Protein AF-A0A6M4WV58-F1 (afdb_monomer_lite)

pLDDT: mean 82.74, std 17.9, range [45.38, 98.31]

Radius of gyration: 35.94 Å; chains: 1; bounding box: 81×34×78 Å

Structure (mmCIF, N/CA/C/O backbone):
data_AF-A0A6M4WV58-F1
#
_entry.id   AF-A0A6M4WV58-F1
#
loop_
_atom_site.group_PDB
_atom_site.id
_atom_site.type_symbol
_atom_site.label_atom_id
_atom_site.label_alt_id
_atom_site.label_comp_id
_atom_site.label_asym_id
_atom_site.label_entity_id
_atom_site.label_seq_id
_atom_site.pdbx_PDB_ins_code
_atom_site.Cartn_x
_atom_site.Cartn_y
_atom_site.Cartn_z
_atom_site.occupancy
_atom_site.B_iso_or_equiv
_atom_site.auth_seq_id
_atom_site.auth_comp_id
_atom_site.auth_asym_id
_atom_site.auth_atom_id
_atom_site.pdbx_PDB_model_num
ATOM 1 N N . MET A 1 1 ? -5.390 -10.678 3.824 1.00 73.06 1 MET A N 1
ATOM 2 C CA . MET A 1 1 ? -6.087 -10.400 5.102 1.00 73.06 1 MET A CA 1
ATOM 3 C C . MET A 1 1 ? -5.179 -10.825 6.252 1.00 73.06 1 MET A C 1
ATOM 5 O O . MET A 1 1 ? -4.679 -11.940 6.209 1.00 73.06 1 MET A O 1
ATOM 9 N N . ASN A 1 2 ? -4.889 -9.953 7.223 1.00 91.56 2 ASN A N 1
ATOM 10 C CA . ASN A 1 2 ? -3.971 -10.283 8.324 1.00 91.56 2 ASN A CA 1
ATOM 11 C C . ASN A 1 2 ? -4.730 -11.006 9.450 1.00 91.56 2 ASN A C 1
ATOM 13 O O . ASN A 1 2 ? -5.353 -10.365 10.295 1.00 91.56 2 ASN A O 1
ATOM 17 N N . THR A 1 3 ? -4.678 -12.338 9.447 1.00 95.31 3 THR A N 1
ATOM 18 C CA . THR A 1 3 ? -5.423 -13.211 10.372 1.00 95.31 3 THR A CA 1
ATOM 19 C C . THR A 1 3 ? -5.111 -12.942 11.843 1.00 95.31 3 THR A C 1
ATOM 21 O O . THR A 1 3 ? -6.012 -12.988 12.674 1.00 95.31 3 THR A O 1
ATOM 24 N N . LYS A 1 4 ? -3.867 -12.573 12.176 1.00 94.69 4 LYS A N 1
ATOM 25 C CA . LYS A 1 4 ? -3.471 -12.242 13.554 1.00 94.69 4 LYS A CA 1
ATOM 26 C C . LYS A 1 4 ? -4.193 -10.997 14.070 1.00 94.69 4 LYS A C 1
ATOM 28 O O . LYS A 1 4 ? -4.745 -11.025 15.166 1.00 94.69 4 LYS A O 1
ATOM 33 N N . ARG A 1 5 ? -4.234 -9.920 13.272 1.00 93.81 5 ARG A N 1
ATOM 34 C CA . ARG A 1 5 ? -4.943 -8.681 13.651 1.00 93.81 5 ARG A CA 1
ATOM 35 C C . ARG A 1 5 ? -6.447 -8.914 13.768 1.00 93.81 5 ARG A C 1
ATOM 37 O O . ARG A 1 5 ? -7.058 -8.416 14.704 1.00 93.81 5 ARG A O 1
ATOM 44 N N . VAL A 1 6 ? -7.022 -9.711 12.866 1.00 94.56 6 VAL A N 1
ATOM 45 C CA . VAL A 1 6 ? -8.449 -10.068 12.908 1.00 94.56 6 VAL A CA 1
ATOM 46 C C . VAL A 1 6 ? -8.788 -10.855 14.179 1.00 94.56 6 VAL A C 1
ATOM 48 O O . VAL A 1 6 ? -9.727 -10.492 14.879 1.00 94.56 6 VAL A O 1
ATOM 51 N N . ASN A 1 7 ? -7.991 -11.865 14.537 1.00 96.50 7 ASN A N 1
ATOM 52 C CA . ASN A 1 7 ? -8.215 -12.650 15.757 1.00 96.50 7 ASN A CA 1
ATOM 53 C C . ASN A 1 7 ? -8.036 -11.809 17.028 1.00 96.50 7 ASN A C 1
ATOM 55 O O . ASN A 1 7 ? -8.808 -11.948 17.974 1.00 96.50 7 ASN A O 1
ATOM 59 N N . SER A 1 8 ? -7.056 -10.902 17.036 1.00 96.12 8 SER A N 1
ATOM 60 C CA . SER A 1 8 ? -6.869 -9.949 18.134 1.00 96.12 8 SER A CA 1
ATOM 61 C C . SER A 1 8 ? -8.098 -9.048 18.309 1.00 96.12 8 SER A C 1
ATOM 63 O O . SER A 1 8 ? -8.574 -8.878 19.427 1.00 96.12 8 SER A O 1
ATOM 65 N N . ALA A 1 9 ? -8.658 -8.524 17.212 1.00 96.38 9 ALA A N 1
ATOM 66 C CA . ALA A 1 9 ? -9.849 -7.677 17.256 1.00 96.38 9 ALA A CA 1
ATOM 67 C C . ALA A 1 9 ? -11.069 -8.463 17.746 1.00 96.38 9 ALA A C 1
ATOM 69 O O . ALA A 1 9 ? -11.824 -7.971 18.581 1.00 96.38 9 ALA A O 1
ATOM 70 N N . ALA A 1 10 ? -11.225 -9.708 17.286 1.00 97.12 10 ALA A N 1
ATOM 71 C CA . ALA A 1 10 ? -12.286 -10.599 17.744 1.00 97.12 10 ALA A CA 1
ATOM 72 C C . ALA A 1 10 ? -12.219 -10.841 19.262 1.00 97.12 10 ALA A C 1
ATOM 74 O O . ALA A 1 10 ? -13.253 -10.813 19.924 1.00 97.12 10 ALA A O 1
ATOM 75 N N . GLY A 1 11 ? -11.016 -11.007 19.825 1.00 97.50 11 GLY A N 1
ATOM 76 C CA . GLY A 1 11 ? -10.819 -11.134 21.271 1.00 97.50 11 GLY A CA 1
ATOM 77 C C . GLY A 1 11 ? -11.254 -9.888 22.050 1.00 97.50 11 GLY A C 1
ATOM 78 O O . GLY A 1 11 ? -11.970 -10.009 23.043 1.00 97.50 11 GLY A O 1
ATOM 79 N N . VAL A 1 12 ? -10.886 -8.693 21.574 1.00 97.00 12 VAL A N 1
ATOM 80 C CA . VAL A 1 12 ? -11.294 -7.416 22.194 1.00 97.00 12 VAL A CA 1
ATOM 81 C C . VAL A 1 12 ? -12.811 -7.232 22.132 1.00 97.00 12 VAL A C 1
ATOM 83 O O . VAL A 1 12 ? -13.432 -6.877 23.133 1.00 97.00 12 VAL A O 1
ATOM 86 N N . ILE A 1 13 ? -13.423 -7.522 20.982 1.00 97.12 13 ILE A N 1
ATOM 87 C CA . ILE A 1 13 ? -14.877 -7.430 20.797 1.00 97.12 13 ILE A CA 1
ATOM 88 C C . ILE A 1 13 ? -15.595 -8.412 21.724 1.00 97.12 13 ILE A C 1
ATOM 90 O O . ILE A 1 13 ? -16.524 -8.012 22.422 1.00 97.12 13 ILE A O 1
ATOM 94 N N . LEU A 1 14 ? -15.150 -9.671 21.784 1.00 97.62 14 LEU A N 1
ATOM 95 C CA . LEU A 1 14 ? -15.734 -10.678 22.669 1.00 97.62 14 LEU A CA 1
ATOM 96 C C . LEU A 1 14 ? -15.646 -10.245 24.138 1.00 97.62 14 LEU A C 1
ATOM 98 O O . LEU A 1 14 ? -16.644 -10.315 24.849 1.00 97.62 14 LEU A O 1
ATOM 102 N N . ALA A 1 15 ? -14.490 -9.744 24.581 1.00 97.06 15 ALA A N 1
ATOM 103 C CA . ALA A 1 15 ? -14.300 -9.256 25.947 1.00 97.06 15 ALA A CA 1
ATOM 104 C C . ALA A 1 15 ? -15.172 -8.030 26.281 1.00 97.06 15 ALA A C 1
ATOM 106 O O . ALA A 1 15 ? -15.632 -7.880 27.411 1.00 97.06 15 ALA A O 1
ATOM 107 N N . ALA A 1 16 ? -15.424 -7.147 25.313 1.00 96.31 16 ALA A N 1
ATOM 108 C CA . ALA A 1 16 ? -16.336 -6.022 25.498 1.00 96.31 16 ALA A CA 1
ATOM 109 C C . ALA A 1 16 ? -17.808 -6.479 25.538 1.00 96.31 16 ALA A C 1
ATOM 111 O O . ALA A 1 16 ? -18.593 -5.976 26.345 1.00 96.31 16 ALA A O 1
ATOM 112 N N . LEU A 1 17 ? -18.180 -7.464 24.713 1.00 96.19 17 LEU A N 1
ATOM 113 C CA . LEU A 1 17 ? -19.523 -8.047 24.696 1.00 96.19 17 LEU A CA 1
ATOM 114 C C . LEU A 1 17 ? -19.849 -8.794 25.995 1.00 96.19 17 LEU A C 1
ATOM 116 O O . LEU A 1 17 ? -20.953 -8.639 26.509 1.00 96.19 17 LEU A O 1
ATOM 120 N N . THR A 1 18 ? -18.901 -9.537 26.579 1.00 97.69 18 THR A N 1
ATOM 121 C CA . THR A 1 18 ? -19.110 -10.214 27.877 1.00 97.69 18 THR A CA 1
ATOM 122 C C . THR A 1 18 ? -19.324 -9.234 29.033 1.00 97.69 18 THR A C 1
ATOM 124 O O . THR A 1 18 ? -19.938 -9.589 30.035 1.00 97.69 18 THR A O 1
ATOM 127 N N . GLN A 1 19 ? -18.878 -7.984 28.885 1.00 96.69 19 GLN A N 1
ATOM 128 C CA . GLN A 1 19 ? -19.147 -6.885 29.816 1.00 96.69 19 GLN A CA 1
ATOM 129 C C . GLN A 1 19 ? -20.452 -6.125 29.506 1.00 96.69 19 GLN A C 1
ATOM 131 O O . GLN A 1 19 ? -20.681 -5.061 30.081 1.00 96.69 19 GLN A O 1
ATOM 136 N N . ASN A 1 20 ? -21.295 -6.621 28.591 1.00 94.06 20 ASN A N 1
ATOM 137 C CA . ASN A 1 20 ? -22.515 -5.954 28.116 1.00 94.06 20 ASN A CA 1
ATOM 138 C C . ASN A 1 20 ? -22.274 -4.516 27.610 1.00 94.06 20 ASN A C 1
ATOM 140 O O . ASN A 1 20 ? -23.096 -3.619 27.816 1.00 94.06 20 ASN A O 1
ATOM 144 N N . ARG A 1 21 ? -21.131 -4.259 26.957 1.00 94.38 21 ARG A N 1
ATOM 145 C CA . ARG A 1 21 ? -20.843 -2.940 26.374 1.00 94.38 21 ARG A CA 1
ATOM 146 C C . ARG A 1 21 ? -21.703 -2.691 25.134 1.00 94.38 21 ARG A C 1
ATOM 148 O O . ARG A 1 21 ? -21.937 -3.584 24.325 1.00 94.38 21 ARG A O 1
ATOM 155 N N . THR A 1 22 ? -22.128 -1.441 24.960 1.00 97.00 22 THR A N 1
ATOM 156 C CA . THR A 1 22 ? -22.790 -0.975 23.735 1.00 97.00 22 THR A CA 1
ATOM 157 C C . THR A 1 22 ? -21.797 -0.899 22.573 1.00 97.00 22 THR A C 1
ATOM 159 O O . THR A 1 22 ? -20.582 -0.932 22.777 1.00 97.00 22 THR A O 1
ATOM 162 N N . ALA A 1 23 ? -22.296 -0.712 21.348 1.00 96.50 23 ALA A N 1
ATOM 163 C CA . ALA A 1 23 ? -21.452 -0.521 20.166 1.00 96.50 23 ALA A CA 1
ATOM 164 C C . ALA A 1 23 ? -20.413 0.605 20.343 1.00 96.50 23 ALA A C 1
ATOM 166 O O . ALA A 1 23 ? -19.254 0.438 19.971 1.00 96.50 23 ALA A O 1
ATOM 167 N N . ALA A 1 24 ? -20.793 1.715 20.987 1.00 96.69 24 ALA A N 1
ATOM 168 C CA . ALA A 1 24 ? -19.869 2.805 21.302 1.00 96.69 24 ALA A CA 1
ATOM 169 C C . ALA A 1 24 ? -18.756 2.364 22.271 1.00 96.69 24 ALA A C 1
ATOM 171 O O . ALA A 1 24 ? -17.594 2.710 22.081 1.00 96.69 24 ALA A O 1
ATOM 172 N N . GLY A 1 25 ? -19.089 1.549 23.278 1.00 96.56 25 GLY A N 1
ATOM 173 C CA . GLY A 1 25 ? -18.101 0.984 24.199 1.00 96.56 25 GLY A CA 1
ATOM 174 C C . GLY A 1 25 ? -17.128 0.020 23.515 1.00 96.56 25 GLY A C 1
ATOM 175 O O . GLY A 1 25 ? -15.944 0.018 23.837 1.00 96.56 25 GLY A O 1
ATOM 176 N N . ILE A 1 26 ? -17.603 -0.758 22.539 1.00 97.19 26 ILE A N 1
ATOM 177 C CA . ILE A 1 26 ? -16.754 -1.640 21.724 1.00 97.19 26 ILE A CA 1
ATOM 178 C C . ILE A 1 26 ? -15.812 -0.813 20.840 1.00 97.19 26 ILE A C 1
ATOM 180 O O . ILE A 1 26 ? -14.623 -1.116 20.772 1.00 97.19 26 ILE A O 1
ATOM 184 N N . ALA A 1 27 ? -16.316 0.248 20.203 1.00 94.75 27 ALA A N 1
ATOM 185 C CA . ALA A 1 27 ? -15.492 1.152 19.402 1.00 94.75 27 ALA A CA 1
ATOM 186 C C . ALA A 1 27 ? -14.380 1.798 20.246 1.00 94.75 27 ALA A C 1
ATOM 188 O O . ALA A 1 27 ? -13.221 1.766 19.845 1.00 94.75 27 ALA A O 1
ATOM 189 N N . LEU A 1 28 ? -14.704 2.277 21.453 1.00 95.50 28 LEU A N 1
ATOM 190 C CA . LEU A 1 28 ? -13.710 2.802 22.398 1.00 95.50 28 LEU A CA 1
ATOM 191 C C . LEU A 1 28 ? -12.690 1.742 22.833 1.00 95.50 28 LEU A C 1
ATOM 193 O O . LEU A 1 28 ? -11.507 2.048 22.942 1.00 95.50 28 LEU A O 1
ATOM 197 N N . ALA A 1 29 ? -13.116 0.496 23.062 1.00 96.25 29 ALA A N 1
ATOM 198 C CA . ALA A 1 29 ? -12.200 -0.588 23.407 1.00 96.25 29 ALA A CA 1
ATOM 199 C C . ALA A 1 29 ? -11.210 -0.874 22.263 1.00 96.25 29 ALA A C 1
ATOM 201 O O . ALA A 1 29 ? -10.010 -1.001 22.506 1.00 96.25 29 ALA A O 1
ATOM 202 N N . LEU A 1 30 ? -11.685 -0.912 21.016 1.00 96.00 30 LEU A N 1
ATOM 203 C CA . LEU A 1 30 ? -10.839 -1.099 19.833 1.00 96.00 30 LEU A CA 1
ATOM 204 C C . LEU A 1 30 ? -9.891 0.083 19.595 1.00 96.00 30 LEU A C 1
ATOM 206 O O . LEU A 1 30 ? -8.729 -0.138 19.249 1.00 96.00 30 LEU A O 1
ATOM 210 N N . GLU A 1 31 ? -10.362 1.310 19.819 1.00 93.56 31 GLU A N 1
ATOM 211 C CA . GLU A 1 31 ? -9.540 2.523 19.776 1.00 93.56 31 GLU A CA 1
ATOM 212 C C . GLU A 1 31 ? -8.437 2.471 20.844 1.00 93.56 31 GLU A C 1
ATOM 214 O O . GLU A 1 31 ? -7.262 2.652 20.539 1.00 93.56 31 GLU A O 1
ATOM 219 N N . SER A 1 32 ? -8.787 2.117 22.087 1.00 94.06 32 SER A N 1
ATOM 220 C CA . SER A 1 32 ? -7.827 1.999 23.196 1.00 94.06 32 SER A CA 1
ATOM 221 C C . SER A 1 32 ? -6.786 0.898 22.979 1.00 94.06 32 SER A C 1
ATOM 223 O O . SER A 1 32 ? -5.643 1.024 23.408 1.00 94.06 32 SER A O 1
ATOM 225 N N . ALA A 1 33 ? -7.162 -0.160 22.258 1.00 95.06 33 ALA A N 1
ATOM 226 C CA . ALA A 1 33 ? -6.265 -1.223 21.824 1.00 95.06 33 ALA A CA 1
ATOM 227 C C . ALA A 1 33 ? -5.472 -0.856 20.551 1.00 95.06 33 ALA A C 1
ATOM 229 O O . ALA A 1 33 ? -4.774 -1.710 20.003 1.00 95.06 33 ALA A O 1
ATOM 230 N N . GLN A 1 34 ? -5.595 0.387 20.063 1.00 93.31 34 GLN A N 1
ATOM 231 C CA . GLN A 1 34 ? -4.933 0.917 18.865 1.00 93.31 34 GLN A CA 1
ATOM 232 C C . GLN A 1 34 ? -5.171 0.044 17.622 1.00 93.31 34 GLN A C 1
ATOM 234 O O . GLN A 1 34 ? -4.296 -0.156 16.772 1.00 93.31 34 GLN A O 1
ATOM 239 N N . MET A 1 35 ? -6.368 -0.541 17.535 1.00 94.12 35 MET A N 1
ATOM 240 C CA . MET A 1 35 ? -6.749 -1.446 16.451 1.00 94.12 35 MET A CA 1
ATOM 241 C C . MET A 1 35 ? -7.453 -0.731 15.303 1.00 94.12 35 MET A C 1
ATOM 243 O O . MET A 1 35 ? -7.531 -1.284 14.203 1.00 94.12 35 MET A O 1
ATOM 247 N N . LEU A 1 36 ? -7.956 0.474 15.558 1.00 92.19 36 LEU A N 1
ATOM 248 C CA . LEU A 1 36 ? -8.566 1.328 14.554 1.00 92.19 36 LEU A CA 1
ATOM 249 C C . LEU A 1 36 ? -7.498 2.198 13.889 1.00 92.19 36 LEU A C 1
ATOM 251 O O . LEU A 1 36 ? -6.465 2.527 14.467 1.00 92.19 36 LEU A O 1
ATOM 255 N N . MET A 1 37 ? -7.733 2.507 12.620 1.00 92.69 37 MET A N 1
ATOM 256 C CA . MET A 1 37 ? -6.905 3.425 11.853 1.00 92.69 37 MET A CA 1
ATOM 257 C C . MET A 1 37 ? -7.527 4.813 11.950 1.00 92.69 37 MET A C 1
ATOM 259 O O . MET A 1 37 ? -8.738 4.939 11.767 1.00 92.69 37 MET A O 1
ATOM 263 N N . SER A 1 38 ? -6.709 5.837 12.205 1.00 92.00 38 SER A N 1
ATOM 264 C CA . SER A 1 38 ? -7.199 7.216 12.196 1.00 92.00 38 SER A CA 1
ATOM 265 C C . SER A 1 38 ? -7.661 7.605 10.783 1.00 92.00 38 SER A C 1
ATOM 267 O O . SER A 1 38 ? -7.110 7.095 9.796 1.00 92.00 38 SER A O 1
ATOM 269 N N . PRO A 1 39 ? -8.656 8.497 10.648 1.00 91.44 39 PRO A N 1
ATOM 270 C CA . PRO A 1 39 ? -9.123 8.940 9.337 1.00 91.44 39 PRO A CA 1
ATOM 271 C C . PRO A 1 39 ? -8.008 9.613 8.521 1.00 91.44 39 PRO A C 1
ATOM 273 O O . PRO A 1 39 ? -7.938 9.419 7.310 1.00 91.44 39 PRO A O 1
ATOM 276 N N . GLU A 1 40 ? -7.083 10.319 9.173 1.00 93.69 40 GLU A N 1
ATOM 277 C CA . GLU A 1 40 ? -5.913 10.933 8.534 1.00 93.69 40 GLU A CA 1
ATOM 278 C C . GLU A 1 40 ? -4.983 9.864 7.954 1.00 93.69 40 GLU A C 1
ATOM 280 O O . GLU A 1 40 ? -4.588 9.945 6.793 1.00 93.69 40 GLU A O 1
ATOM 285 N N . THR A 1 41 ? -4.698 8.815 8.733 1.00 94.12 41 THR A N 1
ATOM 286 C CA . THR A 1 41 ? -3.854 7.694 8.293 1.00 94.12 41 THR A CA 1
ATOM 287 C C . THR A 1 41 ? -4.492 6.954 7.114 1.00 94.12 41 THR A C 1
ATOM 289 O O . THR A 1 41 ? -3.806 6.539 6.178 1.00 94.12 41 THR A O 1
ATOM 292 N N . ALA A 1 42 ? -5.816 6.780 7.144 1.00 93.00 42 ALA A N 1
ATOM 293 C CA . ALA A 1 42 ? -6.551 6.148 6.055 1.00 93.00 42 ALA A CA 1
ATOM 294 C C . ALA A 1 42 ? -6.482 6.981 4.764 1.00 93.00 42 ALA A C 1
ATOM 296 O O . ALA A 1 42 ? -6.193 6.425 3.702 1.00 93.00 42 ALA A O 1
ATOM 297 N N . ALA A 1 43 ? -6.677 8.301 4.864 1.00 95.69 43 ALA A N 1
ATOM 298 C CA . ALA A 1 43 ? -6.578 9.225 3.735 1.00 95.69 43 ALA A CA 1
ATOM 299 C C . ALA A 1 43 ? -5.156 9.275 3.150 1.00 95.69 43 ALA A C 1
ATOM 301 O O . ALA A 1 43 ? -4.975 9.271 1.931 1.00 95.69 43 ALA A O 1
ATOM 302 N N . GLU A 1 44 ? -4.128 9.264 4.001 1.00 97.31 44 GLU A N 1
ATOM 303 C CA . GLU A 1 44 ? -2.736 9.220 3.553 1.00 97.31 44 GLU A CA 1
ATOM 304 C C . GLU A 1 44 ? -2.420 7.916 2.809 1.00 97.31 44 GLU A C 1
ATOM 306 O O . GLU A 1 44 ? -1.822 7.944 1.733 1.00 97.31 44 GLU A O 1
ATOM 311 N N . LEU A 1 45 ? -2.881 6.767 3.315 1.00 96.44 45 LEU A N 1
ATOM 312 C CA . LEU A 1 45 ? -2.716 5.489 2.619 1.00 96.44 45 LEU A CA 1
ATOM 313 C C . LEU A 1 45 ? -3.413 5.460 1.260 1.00 96.44 45 LEU A C 1
ATOM 315 O O . LEU A 1 45 ? -2.894 4.850 0.324 1.00 96.44 45 LEU A O 1
ATOM 319 N N . GLU A 1 46 ? -4.584 6.080 1.141 1.00 97.25 46 GLU A N 1
ATOM 320 C CA . GLU A 1 46 ? -5.276 6.214 -0.139 1.00 97.25 46 GLU A CA 1
ATOM 321 C C . GLU A 1 46 ? -4.459 7.057 -1.124 1.00 97.25 46 GLU A C 1
ATOM 323 O O . GLU A 1 46 ? -4.192 6.607 -2.242 1.00 97.25 46 GLU A O 1
ATOM 328 N N . LYS A 1 47 ? -3.963 8.219 -0.680 1.00 97.56 47 LYS A N 1
ATOM 329 C CA . LYS A 1 47 ? -3.087 9.083 -1.479 1.00 97.56 47 LYS A CA 1
ATOM 330 C C . LYS A 1 47 ? -1.829 8.343 -1.945 1.00 97.56 47 LYS A C 1
ATOM 332 O O . LYS A 1 47 ? -1.518 8.354 -3.135 1.00 97.56 47 LYS A O 1
ATOM 337 N N . LEU A 1 48 ? -1.145 7.646 -1.038 1.00 97.94 48 LEU A N 1
ATOM 338 C CA . LEU A 1 48 ? 0.062 6.876 -1.357 1.00 97.94 48 LEU A CA 1
ATOM 339 C C . LEU A 1 48 ? -0.223 5.742 -2.348 1.00 97.94 48 LEU A C 1
ATOM 341 O O . LEU A 1 48 ? 0.587 5.464 -3.230 1.00 97.94 48 LEU A O 1
ATOM 345 N N . ARG A 1 49 ? -1.380 5.078 -2.243 1.00 98.06 49 ARG A N 1
ATOM 346 C CA . ARG A 1 49 ? -1.779 4.045 -3.212 1.00 98.06 49 ARG A CA 1
ATOM 347 C C . ARG A 1 49 ? -2.005 4.627 -4.602 1.00 98.06 49 ARG A C 1
ATOM 349 O O . ARG A 1 49 ? -1.589 3.997 -5.573 1.00 98.06 49 ARG A O 1
ATOM 356 N N . ALA A 1 50 ? -2.629 5.800 -4.694 1.00 98.00 50 ALA A N 1
ATOM 357 C CA . ALA A 1 50 ? -2.817 6.496 -5.962 1.00 98.00 50 ALA A CA 1
ATOM 358 C C . ALA A 1 50 ? -1.469 6.899 -6.585 1.00 98.00 50 ALA A C 1
ATOM 360 O O . ALA A 1 50 ? -1.239 6.648 -7.766 1.00 98.00 50 ALA A O 1
ATOM 361 N N . GLU A 1 51 ? -0.546 7.429 -5.782 1.00 98.31 51 GLU A N 1
ATOM 362 C CA . GLU A 1 51 ? 0.798 7.805 -6.232 1.00 98.31 51 GLU A CA 1
ATOM 363 C C . GLU A 1 51 ? 1.605 6.594 -6.721 1.00 98.31 51 GLU A C 1
ATOM 365 O O . GLU A 1 51 ? 2.166 6.614 -7.814 1.00 98.31 51 GLU A O 1
ATOM 370 N N . VAL A 1 52 ? 1.591 5.482 -5.979 1.00 98.31 52 VAL A N 1
ATOM 371 C CA . VAL A 1 52 ? 2.248 4.236 -6.406 1.00 98.31 52 VAL A CA 1
ATOM 372 C C . VAL A 1 52 ? 1.639 3.693 -7.700 1.00 98.31 52 VAL A C 1
ATOM 374 O O . VAL A 1 52 ? 2.368 3.154 -8.536 1.00 98.31 52 VAL A O 1
ATOM 377 N N . ALA A 1 53 ? 0.321 3.799 -7.880 1.00 98.19 53 ALA A N 1
ATOM 378 C CA . ALA A 1 53 ? -0.331 3.391 -9.120 1.00 98.19 53 ALA A CA 1
ATOM 379 C C . ALA A 1 53 ? 0.125 4.260 -10.304 1.00 98.19 53 ALA A C 1
ATOM 381 O O . ALA A 1 53 ? 0.485 3.712 -11.346 1.00 98.19 53 ALA A O 1
ATOM 382 N N . ALA A 1 54 ? 0.190 5.582 -10.118 1.00 97.31 54 ALA A N 1
ATOM 383 C CA . ALA A 1 54 ? 0.679 6.518 -11.128 1.00 97.31 54 ALA A CA 1
ATOM 384 C C . ALA A 1 54 ? 2.146 6.243 -11.502 1.00 97.31 54 ALA A C 1
ATOM 386 O O . ALA A 1 54 ? 2.454 6.043 -12.675 1.00 97.31 54 ALA A O 1
ATOM 387 N N . LEU A 1 55 ? 3.031 6.111 -10.510 1.00 98.00 55 LEU A N 1
ATOM 388 C CA . LEU A 1 55 ? 4.451 5.813 -10.734 1.00 98.00 55 LEU A CA 1
ATOM 389 C C . LEU A 1 55 ? 4.663 4.462 -11.428 1.00 98.00 55 LEU A C 1
ATOM 391 O O . LEU A 1 55 ? 5.553 4.307 -12.264 1.00 98.00 55 LEU A O 1
ATOM 395 N N . ARG A 1 56 ? 3.848 3.450 -11.106 1.00 97.94 56 ARG A N 1
ATOM 396 C CA . ARG A 1 56 ? 3.910 2.153 -11.796 1.00 97.94 56 ARG A CA 1
ATOM 397 C C . ARG A 1 56 ? 3.487 2.256 -13.256 1.00 97.94 56 ARG A C 1
ATOM 399 O O . ARG A 1 56 ? 4.094 1.567 -14.074 1.00 97.94 56 ARG A O 1
ATOM 406 N N . ALA A 1 57 ? 2.489 3.082 -13.568 1.00 96.12 57 ALA A 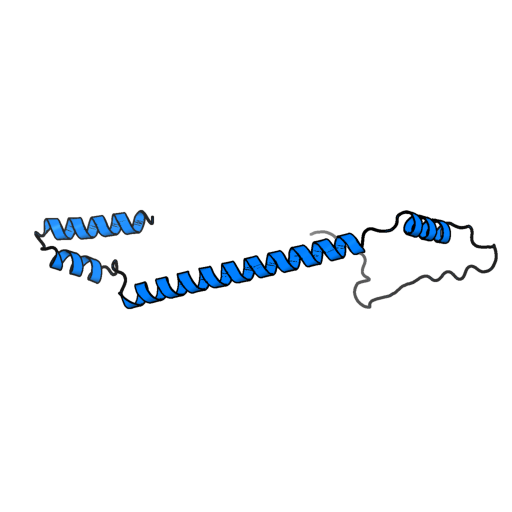N 1
ATOM 407 C CA . ALA A 1 57 ? 2.074 3.341 -14.942 1.00 96.12 57 ALA A CA 1
ATOM 408 C C . ALA A 1 57 ? 3.177 4.071 -15.721 1.00 96.12 57 ALA A C 1
ATOM 410 O O . ALA A 1 57 ? 3.572 3.607 -16.784 1.00 96.12 57 ALA A O 1
ATOM 411 N N . GLU A 1 58 ? 3.762 5.128 -15.152 1.00 96.31 58 GLU A N 1
ATOM 412 C CA . GLU A 1 58 ? 4.878 5.862 -15.764 1.00 96.31 58 GLU A CA 1
ATOM 413 C C . GLU A 1 58 ? 6.088 4.956 -16.043 1.00 96.31 58 GLU A C 1
ATOM 415 O O . GLU A 1 58 ? 6.652 4.958 -17.143 1.00 96.31 58 GLU A O 1
ATOM 420 N N . ARG A 1 59 ? 6.461 4.115 -15.070 1.00 97.00 59 ARG A N 1
ATOM 421 C CA . ARG A 1 59 ? 7.537 3.133 -15.243 1.00 97.00 59 ARG A CA 1
ATOM 422 C C . ARG A 1 59 ? 7.220 2.138 -16.358 1.00 97.00 59 ARG A C 1
ATOM 424 O O . ARG A 1 59 ? 8.125 1.744 -17.085 1.00 97.00 59 ARG A O 1
ATOM 431 N N . HIS A 1 60 ? 5.968 1.699 -16.479 1.00 95.12 60 HIS A N 1
ATOM 432 C CA . HIS A 1 60 ? 5.569 0.779 -17.541 1.00 95.12 60 HIS A CA 1
ATOM 433 C C . HIS A 1 60 ? 5.751 1.417 -18.919 1.00 95.12 60 HIS A C 1
ATOM 435 O O . HIS A 1 60 ? 6.436 0.824 -19.746 1.00 95.12 60 HIS A O 1
ATOM 441 N N . THR A 1 61 ? 5.264 2.646 -19.110 1.00 95.50 61 THR A N 1
ATOM 442 C CA . THR A 1 61 ? 5.450 3.413 -20.350 1.00 95.50 61 THR A CA 1
ATOM 443 C C . THR A 1 61 ? 6.928 3.612 -20.681 1.00 95.50 61 THR A C 1
ATOM 445 O O . THR A 1 61 ? 7.352 3.437 -21.820 1.00 95.50 61 THR A O 1
ATOM 448 N N . THR A 1 62 ? 7.743 3.948 -19.678 1.00 96.19 62 THR A N 1
ATOM 449 C CA . THR A 1 62 ? 9.188 4.140 -19.869 1.00 96.19 62 THR A CA 1
ATOM 450 C C . THR A 1 62 ? 9.875 2.839 -20.275 1.00 96.19 62 THR A C 1
ATOM 452 O O . THR A 1 62 ? 10.711 2.838 -21.175 1.00 96.19 62 THR A O 1
ATOM 455 N N . ASN A 1 63 ? 9.517 1.722 -19.640 1.00 96.69 63 ASN A N 1
ATOM 456 C CA . ASN A 1 63 ? 10.068 0.416 -19.986 1.00 96.69 63 ASN A CA 1
ATOM 457 C C . ASN A 1 63 ? 9.682 -0.004 -21.408 1.00 96.69 63 ASN A C 1
ATOM 459 O O . ASN A 1 63 ? 10.535 -0.517 -22.121 1.00 96.69 63 ASN A O 1
ATOM 463 N N . GLU A 1 64 ? 8.446 0.256 -21.839 1.00 96.50 64 GLU A N 1
ATOM 464 C CA . GLU A 1 64 ? 8.019 -0.007 -23.219 1.00 96.50 64 GLU A CA 1
ATOM 465 C C . GLU A 1 64 ? 8.829 0.819 -24.226 1.00 96.50 64 GLU A C 1
ATOM 467 O O . GLU A 1 64 ? 9.361 0.271 -25.191 1.00 96.50 64 GLU A O 1
ATOM 472 N N . ALA A 1 65 ? 9.020 2.114 -23.957 1.00 96.06 65 ALA A N 1
ATOM 473 C CA . ALA A 1 65 ? 9.846 2.973 -24.803 1.00 96.06 65 ALA A CA 1
ATOM 474 C C . ALA A 1 65 ? 11.310 2.494 -24.868 1.00 96.06 65 ALA A C 1
ATOM 476 O O . ALA A 1 65 ? 11.927 2.500 -25.934 1.00 96.06 65 ALA A O 1
ATOM 477 N N . LEU A 1 66 ? 11.876 2.051 -23.740 1.00 96.81 66 LEU A N 1
ATOM 478 C CA . LEU A 1 66 ? 13.223 1.476 -23.702 1.00 96.81 66 LEU A CA 1
ATOM 479 C C . LEU A 1 66 ? 13.305 0.160 -24.479 1.00 96.81 66 LEU A C 1
ATOM 481 O O . LEU A 1 66 ? 14.280 -0.054 -25.200 1.00 96.81 66 LEU A O 1
ATOM 485 N N . ASP A 1 67 ? 12.297 -0.703 -24.369 1.00 97.38 67 ASP A N 1
ATOM 486 C CA . ASP A 1 67 ? 12.237 -1.962 -25.110 1.00 97.38 67 ASP A CA 1
ATOM 487 C C . ASP A 1 67 ? 12.192 -1.723 -26.623 1.00 97.38 67 ASP A C 1
ATOM 489 O O . ASP A 1 67 ? 12.873 -2.428 -27.377 1.00 97.38 67 ASP A O 1
ATOM 493 N N . ASP A 1 68 ? 11.465 -0.701 -27.076 1.00 96.62 68 ASP A N 1
ATOM 494 C CA . ASP A 1 68 ? 11.437 -0.301 -28.482 1.00 96.62 68 ASP A CA 1
ATOM 495 C C . ASP A 1 68 ? 12.804 0.205 -28.962 1.00 96.62 68 ASP A C 1
ATOM 497 O O . ASP A 1 68 ? 13.298 -0.249 -29.999 1.00 96.62 68 ASP A O 1
ATOM 501 N N . VAL A 1 69 ? 13.479 1.054 -28.179 1.00 96.88 69 VAL A N 1
ATOM 502 C CA . VAL A 1 69 ? 14.843 1.527 -28.489 1.00 96.88 69 VAL A CA 1
ATOM 503 C C . VAL A 1 69 ? 15.839 0.366 -28.535 1.00 96.88 69 VAL A C 1
ATOM 505 O O . VAL A 1 69 ? 16.680 0.288 -29.433 1.00 96.88 69 VAL A O 1
ATOM 508 N N . VAL A 1 70 ? 15.751 -0.578 -27.594 1.00 96.44 70 VAL A N 1
ATOM 509 C CA . VAL A 1 70 ? 16.605 -1.774 -27.577 1.00 96.44 70 VAL A CA 1
ATOM 510 C C . VAL A 1 70 ? 16.331 -2.653 -28.796 1.00 96.44 70 VAL A C 1
ATOM 512 O O . VAL A 1 70 ? 17.275 -3.181 -29.395 1.00 96.44 70 VAL A O 1
ATOM 515 N N . ARG A 1 71 ? 15.062 -2.809 -29.192 1.00 94.50 71 ARG A N 1
ATOM 516 C CA . ARG A 1 71 ? 14.674 -3.553 -30.397 1.00 94.50 71 ARG A CA 1
ATOM 517 C C . ARG A 1 71 ? 15.250 -2.898 -31.648 1.00 94.50 71 ARG A C 1
ATOM 519 O O . ARG A 1 71 ? 15.842 -3.597 -32.469 1.00 94.50 71 ARG A O 1
ATOM 526 N N . GLU A 1 72 ? 15.156 -1.578 -31.760 1.00 93.81 72 GLU A N 1
ATOM 527 C CA . GLU A 1 72 ? 15.732 -0.825 -32.871 1.00 93.81 72 GLU A CA 1
ATOM 528 C C . GLU A 1 72 ? 17.260 -0.958 -32.915 1.00 93.81 72 GLU A C 1
ATOM 530 O O . GLU A 1 72 ? 17.833 -1.251 -33.965 1.00 93.81 72 GLU A O 1
ATOM 535 N N . LEU A 1 73 ? 17.940 -0.820 -31.774 1.00 93.56 73 LEU A N 1
ATOM 536 C CA . LEU A 1 73 ? 19.393 -0.965 -31.703 1.00 93.56 73 LEU A CA 1
ATOM 537 C C . LEU A 1 73 ? 19.841 -2.370 -32.120 1.00 93.56 73 LEU A C 1
ATOM 539 O O . LEU A 1 73 ? 20.844 -2.514 -32.818 1.00 93.56 73 LEU A O 1
ATOM 543 N N . ARG A 1 74 ? 19.095 -3.410 -31.729 1.00 91.44 74 ARG A N 1
ATOM 544 C CA . ARG A 1 74 ? 19.349 -4.789 -32.173 1.00 91.44 74 ARG A CA 1
ATOM 545 C C . ARG A 1 74 ? 19.135 -4.950 -33.674 1.00 91.44 74 ARG A C 1
ATOM 547 O O . ARG A 1 74 ? 19.980 -5.567 -34.312 1.00 91.44 74 ARG A O 1
ATOM 554 N N . ALA A 1 75 ? 18.072 -4.370 -34.230 1.00 90.00 75 ALA A N 1
ATOM 555 C CA . ALA A 1 75 ? 17.811 -4.393 -35.668 1.00 90.00 75 ALA A CA 1
ATOM 556 C C . ALA A 1 75 ? 18.903 -3.664 -36.470 1.00 90.00 75 ALA A C 1
ATOM 558 O O . ALA A 1 75 ? 19.310 -4.133 -37.522 1.00 90.00 75 ALA A O 1
ATOM 559 N N . ARG A 1 76 ? 19.446 -2.555 -35.952 1.00 86.81 76 ARG A N 1
ATOM 560 C CA . ARG A 1 76 ? 20.592 -1.854 -36.562 1.00 86.81 76 ARG A CA 1
ATOM 561 C C . ARG A 1 76 ? 21.898 -2.641 -36.440 1.00 86.81 76 ARG A C 1
ATOM 563 O O . ARG A 1 76 ? 22.774 -2.520 -37.290 1.00 86.81 76 ARG A O 1
ATOM 570 N N . LYS A 1 77 ? 22.056 -3.394 -35.349 1.00 83.62 77 LYS A N 1
ATOM 571 C CA . LYS A 1 77 ? 23.283 -4.126 -35.013 1.00 83.62 77 LYS A CA 1
ATOM 572 C C . LYS A 1 77 ? 23.341 -5.525 -35.621 1.00 83.62 77 LYS A C 1
ATOM 574 O O . LYS A 1 77 ? 24.382 -6.155 -35.461 1.00 83.62 77 LYS A O 1
ATOM 579 N N . THR A 1 78 ? 22.299 -6.024 -36.298 1.00 68.31 78 THR A N 1
ATOM 580 C CA . THR A 1 78 ? 22.399 -7.305 -37.015 1.00 68.31 78 THR A CA 1
ATOM 581 C C . THR A 1 78 ? 23.619 -7.243 -37.932 1.00 68.31 78 THR A C 1
ATOM 583 O O . THR A 1 78 ? 23.636 -6.421 -38.852 1.00 68.31 78 THR A O 1
ATOM 586 N N . PRO A 1 79 ? 24.679 -8.012 -37.631 1.00 63.31 79 PRO A N 1
ATOM 587 C CA . PRO A 1 79 ? 25.907 -7.926 -38.385 1.00 63.31 79 PRO A CA 1
ATOM 588 C C . PRO A 1 79 ? 25.598 -8.444 -39.778 1.00 63.31 79 PRO A C 1
ATOM 590 O O . PRO A 1 79 ? 25.099 -9.557 -39.924 1.00 63.31 79 PRO A O 1
ATOM 593 N N . ASP A 1 80 ? 25.879 -7.622 -40.782 1.00 71.62 80 ASP A N 1
ATOM 594 C CA . ASP A 1 80 ? 25.945 -8.088 -42.156 1.00 71.62 80 ASP A CA 1
ATOM 595 C C . ASP A 1 80 ? 26.945 -9.265 -42.186 1.00 71.62 80 ASP A C 1
ATOM 597 O O . ASP A 1 80 ? 28.132 -9.069 -41.857 1.00 71.62 80 ASP A O 1
ATOM 601 N N . PRO A 1 81 ? 26.473 -10.503 -42.435 1.00 65.94 81 PRO A N 1
ATOM 602 C CA . PRO A 1 81 ? 27.328 -11.679 -42.398 1.00 65.94 81 PRO A CA 1
ATOM 603 C C . PRO A 1 81 ? 28.430 -11.570 -43.453 1.00 65.94 81 PRO A C 1
ATOM 605 O O . PRO A 1 81 ? 29.543 -12.023 -43.189 1.00 65.94 81 PRO A O 1
ATOM 608 N N . ASP A 1 82 ? 28.175 -10.873 -44.563 1.00 69.81 82 ASP A N 1
ATOM 609 C CA . ASP A 1 82 ? 29.144 -10.678 -45.638 1.00 69.81 82 ASP A CA 1
ATOM 610 C C . ASP A 1 82 ? 30.243 -9.705 -45.209 1.00 69.81 82 ASP A C 1
ATOM 612 O O . ASP A 1 82 ? 31.425 -9.962 -45.421 1.00 69.81 82 ASP A O 1
ATOM 616 N N . ARG A 1 83 ? 29.895 -8.643 -44.474 1.00 68.00 83 ARG A N 1
ATOM 617 C C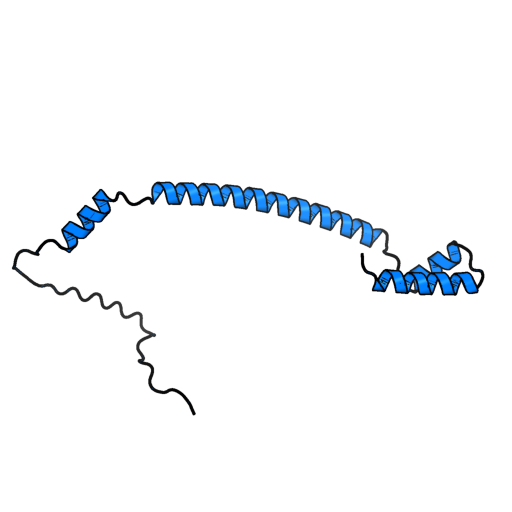A . ARG A 1 83 ? 30.877 -7.703 -43.907 1.00 68.00 83 ARG A CA 1
ATOM 618 C C . ARG A 1 83 ? 31.718 -8.328 -42.790 1.00 68.00 83 ARG A C 1
ATOM 620 O O . ARG A 1 83 ? 32.894 -7.995 -42.622 1.00 68.00 83 ARG A O 1
ATOM 627 N N . SER A 1 84 ? 31.119 -9.228 -42.012 1.00 72.44 84 SER A N 1
ATOM 628 C CA . SER A 1 84 ? 31.818 -10.006 -40.981 1.00 72.44 84 SER A CA 1
ATOM 629 C C . SER A 1 84 ? 32.768 -11.023 -41.612 1.00 72.44 84 SER A C 1
ATOM 631 O O . SER A 1 84 ? 33.919 -11.128 -41.184 1.00 72.44 84 SER A O 1
ATOM 633 N N . ALA A 1 85 ? 32.315 -11.712 -42.662 1.00 77.06 85 ALA A N 1
ATOM 634 C CA . ALA A 1 85 ? 33.129 -12.622 -43.451 1.00 77.06 85 ALA A CA 1
ATOM 635 C C . ALA A 1 85 ? 34.280 -11.877 -44.133 1.00 77.06 85 ALA A C 1
ATOM 637 O O . ALA A 1 85 ? 35.416 -12.302 -43.996 1.00 77.06 85 ALA A O 1
ATOM 638 N N . GLU A 1 86 ? 34.040 -10.715 -44.747 1.00 75.75 86 GLU A N 1
ATOM 639 C CA . GLU A 1 86 ? 35.086 -9.907 -45.386 1.00 75.75 86 GLU A CA 1
ATOM 640 C C . GLU A 1 86 ? 36.148 -9.444 -44.376 1.00 75.75 86 GLU A C 1
ATOM 642 O O . GLU A 1 86 ? 37.349 -9.488 -44.652 1.00 75.75 86 GLU A O 1
ATOM 647 N N . LYS A 1 87 ? 35.734 -9.051 -43.164 1.00 77.00 87 LYS A N 1
ATOM 648 C CA . LYS A 1 87 ? 36.665 -8.679 -42.091 1.00 77.00 87 LYS A CA 1
ATOM 649 C C . LYS A 1 87 ? 37.491 -9.876 -41.613 1.00 77.00 87 LYS A C 1
ATOM 651 O O . LYS A 1 87 ? 38.691 -9.722 -41.397 1.00 77.00 87 LYS A O 1
ATOM 656 N N . LEU A 1 88 ? 36.881 -11.054 -41.471 1.00 78.81 88 LEU A N 1
ATOM 657 C CA . LEU A 1 88 ? 37.591 -12.289 -41.122 1.00 78.81 88 LEU A CA 1
ATOM 658 C C . LEU A 1 88 ? 38.531 -12.732 -42.245 1.00 78.81 88 LEU A C 1
ATOM 660 O O . LEU A 1 88 ? 39.682 -13.047 -41.970 1.00 78.81 88 LEU A O 1
ATOM 664 N N . SER A 1 89 ? 38.090 -12.674 -43.501 1.00 80.06 89 SER A N 1
ATOM 665 C CA . SER A 1 89 ? 38.915 -12.930 -44.681 1.00 80.06 89 SER A CA 1
ATOM 666 C C . SER A 1 89 ? 40.092 -11.966 -44.768 1.00 80.06 89 SER A C 1
ATOM 668 O O . SER A 1 89 ? 41.173 -12.389 -45.144 1.00 80.06 89 SER A O 1
ATOM 670 N N . ARG A 1 90 ? 39.933 -10.699 -44.368 1.00 77.19 90 ARG A N 1
ATOM 671 C CA . ARG A 1 90 ? 41.032 -9.722 -44.308 1.00 77.19 90 ARG A CA 1
ATOM 672 C C . ARG A 1 90 ? 42.038 -10.019 -43.193 1.00 77.19 90 ARG A C 1
ATOM 674 O O . ARG A 1 90 ? 43.223 -9.796 -43.390 1.00 77.19 90 ARG A O 1
ATOM 681 N N . ILE A 1 91 ? 41.579 -10.512 -42.041 1.00 77.75 91 ILE A N 1
ATOM 682 C CA . ILE A 1 91 ? 42.446 -10.897 -40.910 1.00 77.75 91 ILE A CA 1
ATOM 683 C C . ILE A 1 91 ? 43.179 -12.217 -41.196 1.00 77.75 91 ILE A C 1
ATOM 685 O O . ILE A 1 91 ? 44.325 -12.383 -40.795 1.00 77.75 91 ILE A O 1
ATOM 689 N N . LEU A 1 92 ? 42.514 -13.149 -41.881 1.00 76.81 92 LEU A N 1
ATOM 690 C CA . LEU A 1 92 ? 43.044 -14.466 -42.244 1.00 76.81 92 LEU A CA 1
ATOM 691 C C . LEU A 1 92 ? 43.785 -14.468 -43.587 1.00 76.81 92 LEU A C 1
ATOM 693 O O . LEU A 1 92 ? 44.385 -15.484 -43.941 1.00 76.81 92 LEU A O 1
ATOM 697 N N . ALA A 1 93 ? 43.732 -13.371 -44.347 1.00 76.88 93 ALA A N 1
ATOM 698 C CA . ALA A 1 93 ? 44.483 -13.246 -45.584 1.00 76.88 93 ALA A CA 1
ATOM 699 C C . ALA A 1 93 ? 45.982 -13.373 -45.268 1.00 76.88 93 ALA A C 1
ATOM 701 O O . ALA A 1 93 ? 46.466 -12.714 -44.343 1.00 76.88 93 ALA A O 1
ATOM 702 N N . PRO A 1 94 ? 46.731 -14.204 -46.013 1.00 63.50 94 PRO A N 1
ATOM 703 C CA . PRO A 1 94 ? 48.167 -14.315 -45.824 1.00 63.50 94 PRO A CA 1
ATOM 704 C C . PRO A 1 94 ? 48.797 -12.944 -46.079 1.00 63.50 94 PRO A C 1
ATOM 706 O O . PRO A 1 94 ? 48.713 -12.408 -47.185 1.00 63.50 94 PRO A O 1
ATOM 709 N N . SER A 1 95 ? 49.396 -12.365 -45.036 1.00 59.44 95 SER A N 1
ATOM 710 C CA . SER A 1 95 ? 50.169 -11.130 -45.159 1.00 59.44 95 SER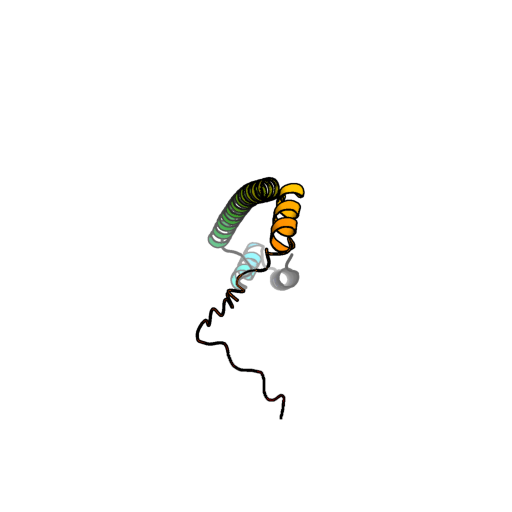 A CA 1
ATOM 711 C C . SER A 1 95 ? 51.263 -11.348 -46.206 1.00 59.44 95 SER A C 1
ATOM 713 O O . SER A 1 95 ? 51.927 -12.391 -46.152 1.00 59.44 95 SER A O 1
ATOM 715 N N . PRO A 1 96 ? 51.479 -10.419 -47.158 1.00 55.22 96 PRO A N 1
ATOM 716 C CA . PRO A 1 96 ? 52.636 -10.504 -48.035 1.00 55.22 96 PRO A CA 1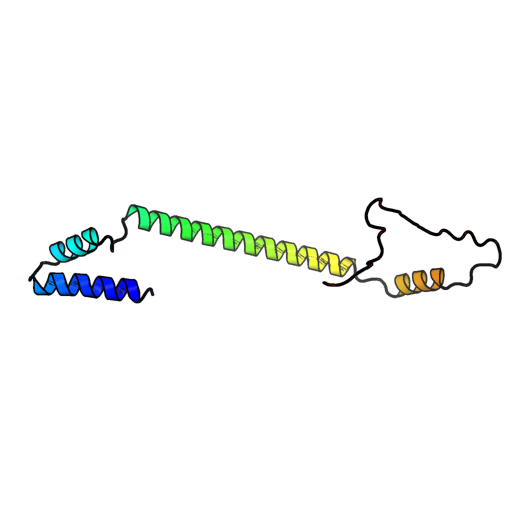
ATOM 717 C C . PRO A 1 96 ? 53.881 -10.600 -47.153 1.00 55.22 96 PRO A C 1
ATOM 719 O O . PRO A 1 96 ? 54.036 -9.847 -46.193 1.00 55.22 96 PRO A O 1
ATOM 722 N N . ALA A 1 97 ? 54.707 -11.606 -47.431 1.00 55.69 97 ALA A N 1
ATOM 723 C CA . ALA A 1 97 ? 55.935 -11.870 -46.706 1.00 55.69 97 ALA A CA 1
ATOM 724 C C . ALA A 1 97 ? 56.853 -10.645 -46.814 1.00 55.69 97 ALA A C 1
ATOM 726 O O . ALA A 1 97 ? 57.495 -10.424 -47.837 1.00 55.69 97 ALA A O 1
ATOM 727 N N . GLY A 1 98 ? 56.861 -9.831 -45.766 1.00 57.72 98 GLY A N 1
ATOM 728 C CA . GLY A 1 98 ? 57.624 -8.597 -45.699 1.00 57.72 98 GLY A CA 1
ATOM 729 C C . GLY A 1 98 ? 57.193 -7.801 -44.479 1.00 57.72 98 GLY A C 1
ATOM 730 O O . GLY A 1 98 ? 56.170 -7.135 -44.518 1.00 57.72 98 GLY A O 1
ATOM 731 N N . GLU A 1 99 ? 58.001 -7.902 -43.423 1.00 45.38 99 GLU A N 1
ATOM 732 C CA . GLU A 1 99 ? 57.976 -7.063 -42.217 1.00 45.38 99 GLU A CA 1
ATOM 733 C C . GLU A 1 99 ? 56.890 -7.419 -41.185 1.00 45.38 99 GLU A C 1
ATOM 735 O O . GLU A 1 99 ? 55.802 -6.856 -41.107 1.00 45.38 99 GLU A O 1
ATOM 740 N N . HIS A 1 100 ? 57.240 -8.377 -40.323 1.00 49.56 100 HIS A N 1
ATOM 741 C CA . HIS A 1 100 ? 56.566 -8.607 -39.051 1.00 49.56 100 HIS A CA 1
ATOM 742 C C . HIS A 1 100 ? 56.812 -7.426 -38.096 1.00 49.56 100 HIS A C 1
ATOM 744 O O . HIS A 1 100 ? 57.685 -7.501 -37.232 1.00 49.56 100 HIS A O 1
ATOM 750 N N . GLU A 1 101 ? 56.015 -6.362 -38.180 1.00 49.88 101 GLU A N 1
ATOM 751 C CA . GLU A 1 101 ? 55.775 -5.535 -36.996 1.00 49.88 101 GLU A CA 1
ATOM 752 C C . GLU A 1 101 ? 54.767 -6.260 -36.108 1.00 49.88 101 G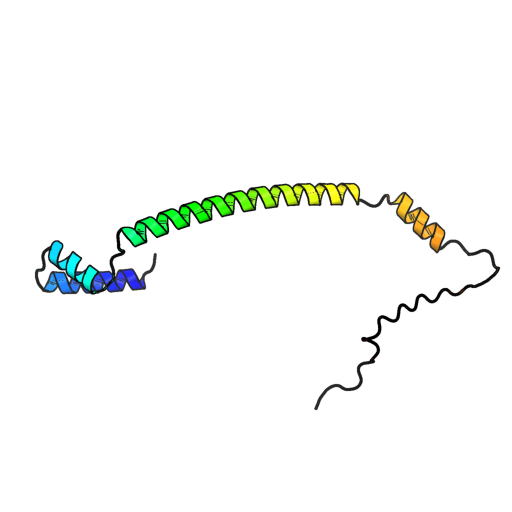LU A C 1
ATOM 754 O O . GLU A 1 101 ? 53.547 -6.187 -36.264 1.00 49.88 101 GLU A O 1
ATOM 759 N N . VAL A 1 102 ? 55.312 -7.030 -35.172 1.00 50.94 102 VAL A N 1
ATOM 760 C CA . VAL A 1 102 ? 54.565 -7.614 -34.066 1.00 50.94 102 VAL A CA 1
ATOM 761 C C . VAL A 1 102 ? 54.106 -6.461 -33.168 1.00 50.94 102 VAL A C 1
ATOM 763 O O . VAL A 1 102 ? 54.776 -6.103 -32.203 1.00 50.94 102 VAL A O 1
ATOM 766 N N . PHE A 1 103 ? 52.958 -5.858 -33.476 1.00 48.75 103 PHE A N 1
ATOM 767 C CA . PHE A 1 103 ? 52.272 -4.980 -32.532 1.00 48.75 103 PHE A CA 1
ATOM 768 C C . PHE A 1 103 ? 51.681 -5.837 -31.414 1.00 48.75 103 PHE A C 1
ATOM 770 O O . PHE A 1 103 ? 50.513 -6.228 -31.426 1.00 48.75 103 PHE A O 1
ATOM 777 N N . VAL A 1 104 ? 52.515 -6.157 -30.427 1.00 51.47 104 VAL A N 1
ATOM 778 C CA . VAL A 1 104 ? 52.036 -6.673 -29.152 1.00 51.47 104 VAL A CA 1
ATOM 779 C C . VAL A 1 104 ? 51.371 -5.506 -28.428 1.00 51.47 104 VAL A C 1
ATOM 781 O O . VAL A 1 104 ? 52.035 -4.667 -27.823 1.00 51.47 104 VAL A O 1
ATOM 784 N N . HIS A 1 105 ? 50.046 -5.403 -28.522 1.00 48.97 105 HIS A N 1
ATOM 785 C CA . HIS A 1 105 ? 49.279 -4.456 -27.718 1.00 48.97 105 HIS A CA 1
ATOM 786 C C . HIS A 1 105 ? 49.275 -4.912 -26.251 1.00 48.97 105 HIS A C 1
ATOM 788 O O . HIS A 1 105 ? 48.296 -5.467 -25.759 1.00 48.97 105 HIS A O 1
ATOM 794 N N . HIS A 1 106 ? 50.372 -4.676 -25.535 1.00 46.00 106 HIS A N 1
ATOM 795 C CA . HIS A 1 106 ? 50.372 -4.724 -24.080 1.00 46.00 106 HIS A CA 1
ATOM 796 C C . HIS A 1 106 ? 49.893 -3.374 -23.543 1.00 46.00 106 HIS A C 1
ATOM 798 O O . HIS A 1 106 ? 50.683 -2.468 -23.287 1.00 46.00 106 HIS A O 1
ATOM 804 N N . SER A 1 107 ? 48.581 -3.222 -23.366 1.00 52.56 107 SER A N 1
ATOM 805 C CA . SER A 1 107 ? 48.056 -2.161 -22.509 1.00 52.56 107 SER A CA 1
ATOM 806 C C . SER A 1 107 ? 48.178 -2.616 -21.057 1.00 52.56 107 SER A C 1
ATOM 808 O O . SER A 1 107 ? 47.244 -3.196 -20.500 1.00 52.56 107 SER A O 1
ATOM 810 N N . TYR A 1 108 ? 49.338 -2.376 -20.446 1.00 48.84 108 TYR A N 1
ATOM 811 C CA . TYR A 1 108 ? 49.468 -2.440 -18.995 1.00 48.84 108 TYR A CA 1
ATOM 812 C C . TYR A 1 108 ? 48.611 -1.323 -18.389 1.00 48.84 108 TYR A C 1
ATOM 814 O O . TYR A 1 108 ? 49.032 -0.171 -18.293 1.00 48.84 108 TYR A O 1
ATOM 822 N N . LEU A 1 109 ? 47.386 -1.657 -17.982 1.00 52.25 109 LEU A N 1
ATOM 823 C CA . LEU A 1 109 ? 46.727 -0.909 -16.921 1.00 52.25 109 LEU A CA 1
ATOM 824 C C . LEU A 1 109 ? 47.443 -1.299 -15.630 1.00 52.25 109 LEU A C 1
ATOM 826 O O . LEU A 1 109 ? 47.308 -2.417 -15.139 1.00 52.25 109 LEU A O 1
ATOM 830 N N . VAL A 1 110 ? 48.266 -0.377 -15.137 1.00 54.16 110 VAL A N 1
ATOM 831 C CA . VAL A 1 110 ? 48.982 -0.472 -13.863 1.00 54.16 110 VAL A CA 1
ATOM 832 C C . VAL A 1 110 ? 48.000 -0.917 -12.770 1.00 54.16 110 VAL A C 1
ATOM 834 O O . VAL A 1 110 ? 47.131 -0.140 -12.381 1.00 54.16 110 VAL A O 1
ATOM 837 N N . GLY A 1 111 ? 48.116 -2.166 -12.294 1.00 50.97 111 GLY A N 1
ATOM 838 C CA . GLY A 1 111 ? 47.429 -2.610 -11.074 1.00 50.97 111 GLY A CA 1
ATOM 839 C C . GLY A 1 111 ? 47.009 -4.081 -10.950 1.00 50.97 111 GLY A C 1
ATOM 840 O O . GLY A 1 111 ? 46.733 -4.493 -9.830 1.00 50.97 111 GLY A O 1
ATOM 841 N N . HIS A 1 112 ? 46.965 -4.882 -12.024 1.00 51.31 112 HIS A N 1
ATOM 842 C CA . HIS A 1 112 ? 46.461 -6.273 -11.952 1.00 51.31 112 HIS A CA 1
ATOM 843 C C . HIS A 1 112 ? 47.458 -7.369 -12.369 1.00 51.31 112 HIS A C 1
ATOM 845 O O . HIS A 1 112 ? 47.063 -8.522 -12.523 1.00 51.31 112 HIS A O 1
ATOM 851 N N . ASP A 1 113 ? 48.748 -7.052 -12.490 1.00 64.19 113 ASP A N 1
ATOM 852 C CA . ASP A 1 113 ? 49.793 -8.072 -12.632 1.00 64.19 113 ASP A CA 1
ATOM 853 C C . ASP A 1 113 ? 50.197 -8.624 -11.264 1.00 64.19 113 ASP A C 1
ATOM 855 O O . ASP A 1 113 ? 51.170 -8.170 -10.667 1.00 64.19 113 ASP A O 1
ATOM 859 N N . LEU A 1 114 ? 49.479 -9.637 -10.782 1.00 59.72 114 LEU A N 1
ATOM 860 C CA . LEU A 1 114 ? 50.064 -10.644 -9.897 1.00 59.72 114 LEU A CA 1
ATOM 861 C C . LEU A 1 114 ? 49.455 -12.017 -10.227 1.00 59.72 114 LEU A C 1
ATOM 863 O O . LEU A 1 114 ? 48.231 -12.149 -10.191 1.00 59.72 114 LEU A O 1
ATOM 867 N N . PRO A 1 115 ? 50.264 -13.050 -10.537 1.00 63.69 115 PRO A N 1
ATOM 868 C CA . PRO A 1 115 ? 49.756 -14.412 -10.610 1.00 63.69 115 PRO A CA 1
ATOM 869 C C . PRO A 1 115 ? 49.379 -14.920 -9.211 1.00 63.69 115 PRO A C 1
ATOM 871 O O . PRO A 1 115 ? 50.055 -14.634 -8.221 1.00 63.69 115 PRO A O 1
ATOM 874 N N . GLU A 1 116 ? 48.302 -15.703 -9.140 1.00 65.12 116 GLU A N 1
ATOM 875 C CA . GLU A 1 116 ? 47.839 -16.359 -7.918 1.00 65.12 116 GLU A CA 1
ATOM 876 C C . GLU A 1 116 ? 48.884 -17.363 -7.415 1.00 65.12 116 GLU A C 1
ATOM 878 O O . GLU A 1 116 ? 49.028 -18.461 -7.952 1.00 65.12 116 GLU A O 1
ATOM 883 N N . THR A 1 117 ? 49.609 -17.022 -6.351 1.00 57.28 117 THR A N 1
ATOM 884 C CA . THR A 1 117 ? 50.420 -18.000 -5.621 1.00 57.28 117 THR A CA 1
ATOM 885 C C . THR A 1 117 ? 49.894 -18.168 -4.205 1.00 57.28 117 THR A C 1
ATOM 887 O O . THR A 1 117 ? 50.268 -17.420 -3.306 1.00 57.28 117 THR A O 1
ATOM 890 N N . GLY A 1 118 ? 49.070 -19.202 -4.015 1.00 51.66 118 GLY A N 1
ATOM 891 C CA . GLY A 1 118 ? 48.927 -19.879 -2.724 1.00 51.66 118 GLY A CA 1
ATOM 892 C C . GLY A 1 118 ? 47.515 -19.914 -2.148 1.00 51.66 118 GLY A C 1
ATOM 893 O O . GLY A 1 118 ? 47.132 -19.040 -1.380 1.00 51.66 118 GLY A O 1
ATOM 894 N N . GLY A 1 119 ? 46.783 -20.989 -2.454 1.00 55.59 119 GLY A N 1
ATOM 895 C CA . GLY A 1 119 ? 45.671 -21.476 -1.630 1.00 55.59 119 GLY A CA 1
ATOM 896 C C . GLY A 1 119 ? 46.125 -22.005 -0.248 1.00 55.59 119 GLY A C 1
ATOM 897 O O . GLY A 1 119 ? 47.287 -21.864 0.127 1.00 55.59 119 GLY A O 1
ATOM 898 N N . PRO A 1 120 ? 45.221 -22.644 0.514 1.00 52.50 120 PRO A N 1
ATOM 899 C CA . P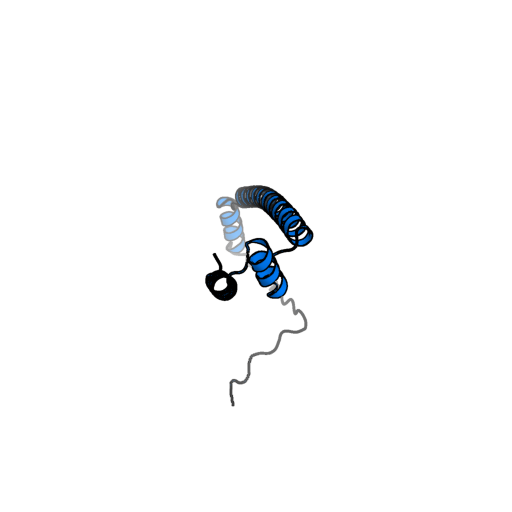RO A 1 120 ? 44.875 -22.290 1.893 1.00 52.50 120 PRO A CA 1
ATOM 900 C C . PRO A 1 120 ? 45.765 -22.919 2.974 1.00 52.50 120 PRO A C 1
ATOM 902 O O . PRO A 1 120 ? 46.182 -24.070 2.835 1.00 52.50 120 PRO A O 1
ATOM 905 N N . ARG A 1 121 ? 45.903 -22.219 4.109 1.00 45.94 121 ARG A N 1
ATOM 906 C CA . ARG A 1 121 ? 45.908 -22.783 5.472 1.00 45.94 121 ARG A CA 1
ATOM 907 C C . ARG A 1 121 ? 45.321 -21.789 6.463 1.00 45.94 121 ARG A C 1
ATOM 909 O O . ARG A 1 121 ? 45.694 -20.602 6.370 1.00 45.94 121 ARG A O 1
#

Organism: NCBI:txid249586

Foldseek 3Di:
DPVVLVVVLVVQQVVCVVVVHDPVSSVVSCVVVVSDDDPVRVVVVVVVVVVVVVVVVVVVVVVVVVVVVVVVVVVVPPDPVVVVVVVVCVVPPPDPPDDPPPPPPPPPPPDPPDDDDDDDD

Sequence (121 aa):
MNTKRVNSAAGVILAALTQNRTAAGIALALESAQMLMSPETAAELEKLRAEVAALRAERHTTNEALDDVVRELRARKTPDPDRSAEKLSRILAPSPAGEHEVFVHHSYLVGHDLPETGGPR

Secondary structure (DSSP, 8-state):
--HHHHHHHHHHHHHHHHTT--HHHHHHHHHHTT-SPPHHHHHHHHHHHHHHHHHHHHHHHHHHHHHHHHHHHHHHH---HHHHHHHHHHHHS---SS-----------TT----------